Protein AF-A0A8C8B4R5-F1 (afdb_monomer_lite)

Foldseek 3Di:
DDDPDDDDPDDPDDPVVVPADDPRDDDDDDPDDDDPDDDDDDDDDDDDVVVVVVVVVVVCVVVVCVDPPNDDDDDPDDDD

Radius of gyration: 30.94 Å; chains: 1; bounding box: 64×30×71 Å

Sequence (80 aa):
MAGRGRGRGQMTFSVEAVGIGKGDALPPPTLQPSPLFPHRAAPLPGGEEGEYMLALKQELRGAMKGLPYFVKPGAPRRGT

InterPro domains:
  IPR024661 DNA-directed RNA polymerase III, subunit Rpc31 [PTHR15367] (1-71)

pLDDT: mean 86.04, std 13.77, range [35.22, 98.25]

Organism: NCBI:txid257818

Structure (mmCIF, N/CA/C/O backbone):
data_AF-A0A8C8B4R5-F1
#
_entry.id   AF-A0A8C8B4R5-F1
#
loop_
_atom_site.group_PDB
_atom_site.id
_atom_site.type_symbol
_atom_site.label_atom_id
_atom_site.label_alt_id
_atom_site.label_comp_id
_atom_site.label_asym_id
_atom_site.label_entity_id
_atom_site.label_seq_id
_atom_site.pdbx_PDB_ins_code
_atom_site.Cartn_x
_atom_si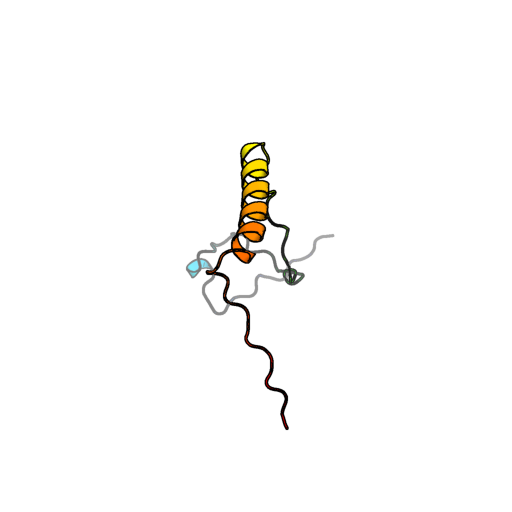te.Cartn_y
_atom_site.Cartn_z
_atom_site.occupancy
_atom_site.B_iso_or_equiv
_atom_site.auth_seq_id
_atom_site.auth_comp_id
_atom_site.auth_asym_id
_atom_site.auth_atom_id
_atom_site.pdbx_PDB_model_num
ATOM 1 N N . MET A 1 1 ? 25.081 -18.445 -42.697 1.00 35.22 1 MET A N 1
ATOM 2 C CA . MET A 1 1 ? 24.153 -18.528 -43.846 1.00 35.22 1 MET A CA 1
ATOM 3 C C . MET A 1 1 ? 23.208 -17.338 -43.749 1.00 35.22 1 MET A C 1
ATOM 5 O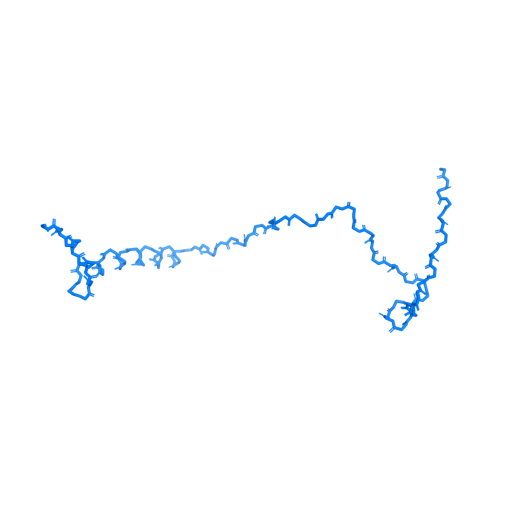 O . MET A 1 1 ? 22.528 -17.203 -42.741 1.00 35.22 1 MET A O 1
ATOM 9 N N . ALA A 1 2 ? 23.291 -16.405 -44.699 1.00 47.72 2 ALA A N 1
ATOM 10 C CA . ALA A 1 2 ? 22.645 -15.096 -44.633 1.00 47.72 2 ALA A CA 1
ATOM 11 C C . ALA A 1 2 ? 21.116 -15.210 -44.776 1.00 47.72 2 ALA A C 1
ATOM 13 O O . ALA A 1 2 ? 20.607 -15.568 -45.838 1.00 47.72 2 ALA A O 1
ATOM 14 N N . GLY A 1 3 ? 20.389 -14.902 -43.700 1.00 48.81 3 GLY A N 1
ATOM 15 C CA . GLY A 1 3 ? 18.935 -14.770 -43.708 1.00 48.81 3 GLY A CA 1
ATOM 16 C C . GLY A 1 3 ? 18.530 -13.513 -44.472 1.00 48.81 3 GLY A C 1
ATOM 17 O O . GLY A 1 3 ? 18.625 -12.400 -43.965 1.00 48.81 3 GLY A O 1
ATOM 18 N N . ARG A 1 4 ? 18.113 -13.704 -45.721 1.00 50.94 4 ARG A N 1
ATOM 19 C CA . ARG A 1 4 ? 17.616 -12.680 -46.643 1.00 50.94 4 ARG A CA 1
ATOM 20 C C . ARG A 1 4 ? 16.302 -12.106 -46.093 1.00 50.94 4 ARG A C 1
ATOM 22 O O . ARG A 1 4 ? 15.244 -12.705 -46.264 1.00 50.94 4 ARG A O 1
ATOM 29 N N . GLY A 1 5 ? 16.384 -10.979 -45.385 1.00 51.41 5 GLY A N 1
ATOM 30 C CA . GLY A 1 5 ? 15.229 -10.277 -44.824 1.00 51.41 5 GLY A CA 1
ATOM 31 C C . GLY A 1 5 ? 14.255 -9.869 -45.926 1.00 51.41 5 GLY A C 1
ATOM 32 O O . GLY A 1 5 ? 14.606 -9.101 -46.821 1.00 51.41 5 GLY A O 1
ATOM 33 N N . ARG A 1 6 ? 13.033 -10.410 -45.883 1.00 56.62 6 ARG A N 1
ATOM 34 C CA . ARG A 1 6 ? 11.924 -9.930 -46.713 1.00 56.62 6 ARG A CA 1
ATOM 35 C C . ARG A 1 6 ? 11.668 -8.468 -46.342 1.00 56.62 6 ARG A C 1
ATOM 37 O O . ARG A 1 6 ? 11.666 -8.130 -45.161 1.00 56.62 6 ARG A O 1
ATOM 44 N N . GLY A 1 7 ? 11.543 -7.617 -47.358 1.00 56.31 7 GLY A N 1
ATOM 45 C CA . GLY A 1 7 ? 11.464 -6.166 -47.216 1.00 56.31 7 GLY A CA 1
ATOM 46 C C . GLY A 1 7 ? 10.427 -5.713 -46.190 1.00 56.31 7 GLY A C 1
ATOM 47 O O . GLY A 1 7 ? 9.392 -6.352 -46.009 1.00 56.31 7 GLY A O 1
ATOM 48 N N . ARG A 1 8 ? 10.732 -4.590 -45.532 1.00 63.66 8 ARG A N 1
ATOM 49 C CA . ARG A 1 8 ? 9.803 -3.836 -44.684 1.00 63.66 8 ARG A CA 1
ATOM 50 C C . ARG A 1 8 ? 8.503 -3.633 -45.471 1.00 63.66 8 ARG A C 1
ATOM 52 O O . ARG A 1 8 ? 8.506 -2.891 -46.453 1.00 63.66 8 ARG A O 1
ATOM 59 N N . GLY A 1 9 ? 7.435 -4.340 -45.100 1.00 70.44 9 GLY A N 1
ATOM 60 C CA . GLY A 1 9 ? 6.121 -4.153 -45.713 1.00 70.44 9 GLY A CA 1
ATOM 61 C C . GLY A 1 9 ? 5.716 -2.687 -45.584 1.00 70.44 9 GLY A C 1
ATOM 62 O O . GLY A 1 9 ? 5.883 -2.100 -44.516 1.00 70.44 9 GLY A O 1
ATOM 63 N N . GLN A 1 10 ? 5.265 -2.075 -46.678 1.00 75.25 10 GLN A N 1
ATOM 64 C CA . GLN A 1 10 ? 4.779 -0.698 -46.640 1.00 75.25 10 GLN A CA 1
ATOM 65 C C . GLN A 1 10 ? 3.514 -0.645 -45.778 1.00 75.25 10 GLN A C 1
ATOM 67 O O . GLN A 1 10 ? 2.574 -1.409 -46.002 1.00 75.25 10 GLN A O 1
ATOM 72 N N . MET A 1 11 ? 3.517 0.233 -44.777 1.00 82.75 11 MET A N 1
ATOM 7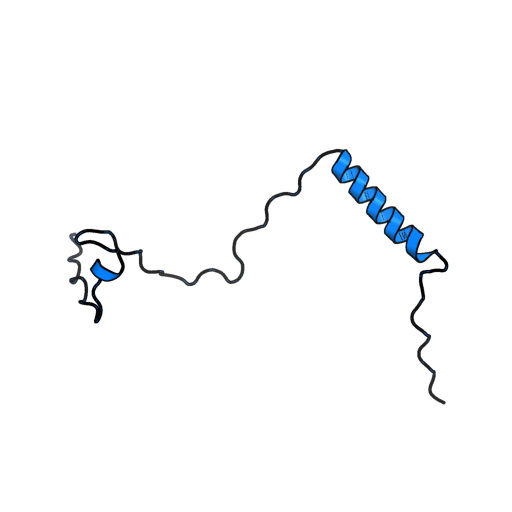3 C CA . MET A 1 11 ? 2.343 0.516 -43.956 1.00 82.75 11 MET A CA 1
ATOM 74 C C . MET A 1 11 ? 1.388 1.429 -44.735 1.00 82.75 11 MET A C 1
ATOM 76 O O . MET A 1 11 ? 1.818 2.223 -45.567 1.00 82.75 11 MET A O 1
ATOM 80 N N . THR A 1 12 ? 0.091 1.367 -44.437 1.00 91.69 12 THR A N 1
ATOM 81 C CA . THR A 1 12 ? -0.917 2.289 -45.001 1.00 91.69 12 THR A CA 1
ATOM 82 C C . THR A 1 12 ? -0.772 3.730 -44.493 1.00 91.69 12 THR A C 1
ATOM 84 O O . THR A 1 12 ? -1.445 4.626 -44.994 1.00 91.69 12 THR A O 1
ATOM 87 N N . PHE A 1 13 ? 0.101 3.961 -43.510 1.00 89.50 13 PHE A N 1
ATOM 88 C CA . PHE A 1 13 ? 0.423 5.265 -42.937 1.00 89.50 13 PHE A CA 1
ATOM 89 C C . PHE A 1 13 ? 1.922 5.577 -43.057 1.00 89.50 13 PHE A C 1
ATOM 91 O O . PHE A 1 13 ? 2.753 4.674 -43.180 1.00 89.50 13 PHE A O 1
ATOM 98 N N . SER A 1 14 ? 2.276 6.865 -42.977 1.00 89.06 14 SER A N 1
ATOM 99 C CA . SER A 1 14 ? 3.675 7.312 -42.985 1.00 89.06 14 SER A CA 1
ATOM 100 C C . SER A 1 14 ? 4.370 6.976 -41.664 1.00 89.06 14 SER A C 1
ATOM 102 O O . SER A 1 14 ? 4.017 7.502 -40.609 1.00 89.06 14 SER A O 1
ATOM 104 N N . VAL A 1 15 ? 5.385 6.115 -41.735 1.00 87.94 15 VAL A N 1
ATOM 105 C CA . VAL A 1 15 ? 6.233 5.733 -40.594 1.00 87.94 15 VAL A CA 1
ATOM 106 C C . VAL A 1 15 ? 7.072 6.924 -40.093 1.00 87.94 15 VAL A C 1
ATOM 108 O O . VAL A 1 15 ? 7.285 7.075 -38.894 1.00 87.94 15 VAL A O 1
ATOM 111 N N . GLU A 1 16 ? 7.458 7.833 -40.991 1.00 89.25 16 GLU A N 1
ATOM 112 C CA . GLU A 1 16 ? 8.194 9.054 -40.636 1.00 89.25 16 GLU A CA 1
ATOM 113 C C . GLU A 1 16 ? 7.313 10.043 -39.860 1.00 89.25 16 GLU A C 1
ATOM 115 O O . GLU A 1 16 ? 7.776 10.679 -38.916 1.00 89.25 16 GLU A O 1
ATOM 120 N N . ALA A 1 17 ? 6.018 10.121 -40.188 1.00 91.06 17 ALA A N 1
ATOM 121 C CA . ALA A 1 17 ? 5.072 10.990 -39.484 1.00 91.06 17 ALA A CA 1
ATOM 122 C C . ALA A 1 17 ? 4.793 10.541 -38.037 1.00 91.06 17 ALA A C 1
ATOM 124 O O . ALA A 1 17 ? 4.394 11.363 -37.215 1.00 91.06 17 ALA A O 1
ATOM 125 N N . VAL A 1 18 ? 5.023 9.262 -37.709 1.00 89.31 18 VAL A N 1
ATOM 126 C CA . VAL A 1 18 ? 4.935 8.735 -36.332 1.00 89.31 18 VAL A CA 1
ATOM 127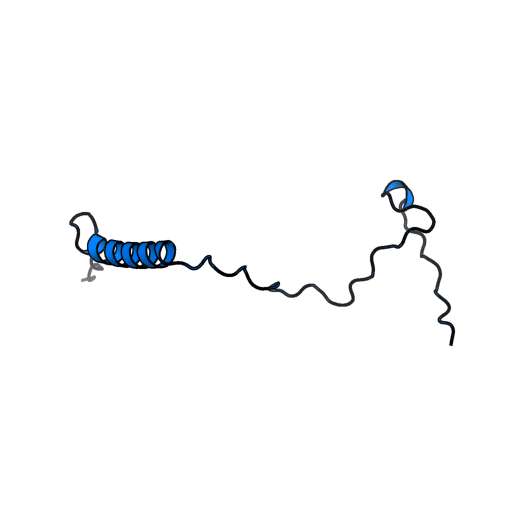 C C . VAL A 1 18 ? 6.272 8.792 -35.581 1.00 89.31 18 VAL A C 1
ATOM 129 O O . VAL A 1 18 ? 6.381 8.257 -34.481 1.00 89.31 18 VAL A O 1
ATOM 132 N N . GLY A 1 19 ? 7.283 9.458 -36.150 1.00 89.88 19 GLY A N 1
ATOM 133 C CA . GLY A 1 19 ? 8.566 9.716 -35.495 1.00 89.88 19 GLY A CA 1
ATOM 134 C C . GLY A 1 19 ? 9.605 8.604 -35.644 1.00 89.88 19 GLY A C 1
ATOM 135 O O . GLY A 1 19 ? 10.597 8.619 -34.924 1.00 89.88 19 GLY A O 1
ATOM 136 N N . ILE A 1 20 ? 9.399 7.649 -36.558 1.00 88.56 20 ILE A N 1
ATOM 137 C CA . ILE A 1 20 ? 10.384 6.610 -36.884 1.00 88.56 20 ILE A CA 1
ATOM 138 C C . ILE A 1 20 ? 11.009 6.968 -38.235 1.00 88.56 20 ILE A C 1
ATOM 140 O O . ILE A 1 20 ? 10.392 6.815 -39.291 1.00 88.56 20 ILE A O 1
ATOM 144 N N . GLY A 1 21 ? 12.236 7.475 -38.202 1.00 87.44 21 GLY A N 1
ATOM 145 C CA . GLY A 1 21 ? 12.967 7.936 -39.371 1.00 87.44 21 GLY A CA 1
ATOM 146 C C . GLY A 1 21 ? 13.483 6.807 -40.262 1.00 87.44 21 GLY A C 1
ATOM 147 O O . GLY A 1 21 ? 13.526 5.619 -39.919 1.00 87.44 21 GLY A O 1
ATOM 148 N N . LYS A 1 22 ? 13.927 7.185 -41.461 1.00 82.31 22 LYS A N 1
ATOM 149 C CA . LYS A 1 22 ? 14.541 6.258 -42.409 1.00 82.31 22 LYS A CA 1
ATOM 150 C C . LYS A 1 22 ? 15.859 5.716 -41.854 1.00 82.31 22 LYS A C 1
ATOM 152 O O . LYS A 1 22 ? 16.858 6.421 -41.796 1.00 82.31 22 LYS A O 1
ATOM 157 N N . GLY A 1 23 ? 15.870 4.424 -41.541 1.00 81.94 23 GLY A N 1
ATOM 158 C CA . GLY A 1 23 ? 17.038 3.750 -40.967 1.00 81.94 23 GLY A CA 1
ATOM 159 C C . GLY A 1 23 ? 16.882 3.437 -39.483 1.00 81.94 23 GLY A C 1
ATOM 160 O O . GLY A 1 23 ? 17.602 2.567 -38.999 1.00 81.94 23 GLY A O 1
ATOM 161 N N . ASP A 1 24 ? 15.890 4.030 -38.815 1.00 85.56 24 ASP A N 1
ATOM 162 C CA . ASP A 1 24 ? 15.610 3.756 -37.412 1.00 85.56 24 ASP A CA 1
ATOM 163 C C . ASP A 1 24 ? 15.164 2.306 -37.205 1.00 85.56 24 ASP A C 1
ATOM 165 O O . ASP A 1 24 ? 14.559 1.650 -38.071 1.00 85.56 24 ASP A O 1
ATOM 169 N N . ALA A 1 25 ? 15.511 1.782 -36.034 1.00 84.94 25 ALA A N 1
ATOM 170 C CA . ALA A 1 25 ? 15.104 0.455 -35.622 1.00 84.94 25 ALA A CA 1
ATOM 171 C C . ALA A 1 25 ? 13.621 0.479 -35.236 1.00 84.94 25 ALA A C 1
ATOM 173 O O . ALA A 1 25 ? 13.209 1.212 -34.339 1.00 84.94 25 ALA A O 1
ATOM 174 N N . LEU A 1 26 ? 12.823 -0.356 -35.903 1.00 86.12 26 LEU A N 1
ATOM 175 C CA . LEU A 1 26 ? 11.459 -0.624 -35.462 1.00 86.12 26 LEU A CA 1
ATOM 176 C C . LEU A 1 26 ? 11.496 -1.372 -34.123 1.00 86.12 26 LEU A C 1
ATOM 178 O O . LEU A 1 26 ? 12.424 -2.159 -33.899 1.00 86.12 26 LEU A O 1
ATOM 182 N N . PRO A 1 27 ? 10.490 -1.173 -33.251 1.00 87.44 27 PRO A N 1
ATOM 183 C CA . PRO A 1 27 ? 10.383 -1.964 -32.039 1.00 87.44 27 PRO A CA 1
ATOM 184 C C . PRO A 1 27 ? 10.345 -3.457 -32.400 1.00 87.44 27 PRO A C 1
ATOM 186 O O . PRO A 1 27 ? 9.736 -3.838 -33.409 1.00 87.44 27 PRO A O 1
ATOM 189 N N . PRO A 1 28 ? 11.016 -4.313 -31.614 1.00 88.06 28 PRO A N 1
ATOM 190 C CA . PRO A 1 28 ? 11.064 -5.734 -31.901 1.00 88.06 28 PRO A CA 1
ATOM 191 C C . PRO A 1 28 ? 9.656 -6.344 -31.823 1.00 88.06 28 PRO A C 1
ATOM 193 O O . PRO A 1 28 ? 8.840 -5.913 -31.003 1.00 88.06 28 PRO A O 1
ATOM 196 N N . PRO A 1 29 ? 9.360 -7.367 -32.641 1.00 88.81 29 PRO A N 1
ATOM 197 C CA . PRO A 1 29 ? 8.098 -8.080 -32.536 1.00 88.81 29 PRO A CA 1
ATOM 198 C C . PRO A 1 29 ? 8.016 -8.809 -31.189 1.00 88.81 29 PRO A C 1
ATOM 200 O O . PRO A 1 29 ? 8.951 -9.498 -30.777 1.00 88.81 29 PRO A O 1
ATOM 203 N N . THR A 1 30 ? 6.879 -8.689 -30.509 1.00 90.62 30 THR A N 1
ATOM 204 C CA . THR A 1 30 ? 6.573 -9.464 -29.305 1.00 90.62 30 THR A CA 1
ATOM 205 C C . THR A 1 30 ? 6.280 -10.914 -29.688 1.00 90.62 30 THR A C 1
ATOM 207 O O . THR A 1 30 ? 5.293 -11.204 -30.358 1.00 90.62 30 THR A O 1
ATOM 210 N N . LEU A 1 31 ? 7.147 -11.840 -29.266 1.00 90.75 31 LEU A N 1
ATOM 211 C CA . LEU A 1 31 ? 6.994 -13.276 -29.552 1.00 90.75 31 LEU A CA 1
ATOM 212 C C . LEU A 1 31 ? 6.017 -13.983 -28.598 1.00 90.75 31 LEU A C 1
ATOM 214 O O . LEU A 1 31 ? 5.414 -14.985 -28.969 1.00 90.75 31 LEU A O 1
ATOM 218 N N . GLN A 1 32 ? 5.863 -13.469 -27.377 1.00 92.31 32 GLN A N 1
ATOM 219 C CA . GLN A 1 32 ? 4.990 -14.012 -26.336 1.00 92.31 32 GLN A CA 1
ATOM 220 C C . GLN A 1 32 ? 4.259 -12.852 -25.640 1.00 92.31 32 GLN A C 1
ATOM 222 O O . GLN A 1 32 ? 4.873 -11.798 -25.445 1.00 92.31 32 GLN A O 1
ATOM 227 N N . PRO A 1 33 ? 2.972 -13.003 -25.265 1.00 93.31 33 PRO A N 1
ATOM 228 C CA . PRO A 1 33 ? 2.277 -11.989 -24.481 1.00 93.31 33 PRO A CA 1
ATOM 229 C C . PRO A 1 33 ? 2.940 -11.795 -23.115 1.00 93.31 33 PRO A C 1
ATOM 231 O O . PRO A 1 33 ? 3.494 -12.735 -22.537 1.00 93.31 33 PRO A O 1
ATOM 234 N N . SER A 1 34 ? 2.837 -10.578 -22.582 1.00 89.62 34 SER A N 1
ATOM 235 C CA . SER A 1 34 ? 3.265 -10.279 -21.217 1.00 89.62 34 SER A CA 1
ATOM 236 C C . SER A 1 34 ? 2.579 -11.221 -20.217 1.00 89.62 34 SER A C 1
ATOM 238 O O . SER A 1 34 ? 1.408 -11.566 -20.403 1.00 89.62 34 SER A O 1
ATOM 240 N N . PRO A 1 35 ? 3.278 -11.647 -19.153 1.00 92.06 35 PRO A N 1
ATOM 241 C CA . PRO A 1 35 ? 2.689 -12.515 -18.142 1.00 92.06 35 PRO A CA 1
ATOM 242 C C . PRO A 1 35 ? 1.512 -11.820 -17.449 1.00 92.06 35 PRO A C 1
ATOM 244 O O . PRO A 1 35 ? 1.523 -10.604 -17.264 1.00 92.06 35 PRO A O 1
ATOM 247 N N . LEU A 1 36 ? 0.523 -12.606 -17.010 1.00 95.50 36 LEU A N 1
ATOM 248 C CA . LEU A 1 36 ? -0.655 -12.095 -16.294 1.00 95.50 36 LEU A CA 1
ATOM 249 C C . LEU A 1 36 ? -0.279 -11.332 -15.011 1.00 95.50 36 LEU A C 1
ATOM 251 O O . LEU A 1 36 ? -0.942 -10.364 -14.651 1.00 95.50 36 LEU A O 1
ATOM 255 N N . PHE A 1 37 ? 0.800 -11.755 -14.345 1.00 92.62 37 PHE A N 1
ATOM 256 C CA . PHE A 1 37 ? 1.341 -11.101 -13.158 1.00 92.62 37 PHE A CA 1
ATOM 257 C C . PHE A 1 37 ? 2.816 -10.745 -13.393 1.00 92.62 37 PHE A C 1
ATOM 259 O O . PHE A 1 37 ? 3.652 -11.653 -13.463 1.00 92.62 37 PHE A O 1
ATOM 266 N N . PRO A 1 38 ? 3.155 -9.453 -13.549 1.00 89.56 38 PRO A N 1
ATOM 267 C CA . PRO A 1 38 ? 4.539 -9.010 -13.672 1.00 89.56 38 PRO A CA 1
ATOM 268 C C . PRO A 1 38 ? 5.291 -9.143 -12.333 1.00 89.56 38 PRO A C 1
ATOM 270 O O . PRO A 1 38 ? 4.747 -9.583 -11.321 1.00 89.56 38 PRO A O 1
ATOM 273 N N . HIS A 1 39 ? 6.579 -8.807 -12.346 1.00 86.75 39 HIS A N 1
ATOM 274 C CA . HIS A 1 39 ? 7.519 -9.048 -11.245 1.00 86.75 39 HIS A CA 1
ATOM 275 C C . HIS A 1 39 ? 7.115 -8.395 -9.907 1.00 86.75 39 HIS A C 1
ATOM 277 O O . HIS A 1 39 ? 6.294 -7.482 -9.843 1.00 86.75 39 HIS A O 1
ATOM 283 N N . ARG A 1 40 ? 7.721 -8.894 -8.822 1.00 83.75 40 ARG A N 1
ATOM 284 C CA . ARG A 1 40 ? 7.332 -8.631 -7.427 1.00 83.75 40 ARG A CA 1
ATOM 285 C C . ARG A 1 40 ? 7.571 -7.186 -6.973 1.00 83.75 40 ARG A C 1
ATOM 287 O O . ARG A 1 40 ? 8.491 -6.520 -7.436 1.00 83.75 40 ARG A O 1
ATOM 294 N N . ALA A 1 41 ? 6.761 -6.762 -6.000 1.00 88.31 41 ALA A N 1
ATOM 295 C CA . ALA A 1 41 ? 6.896 -5.485 -5.305 1.00 88.31 41 ALA A CA 1
ATOM 296 C C . ALA A 1 41 ? 8.238 -5.361 -4.558 1.00 88.31 41 ALA A C 1
ATOM 298 O O . ALA A 1 41 ? 8.843 -6.364 -4.171 1.00 88.31 41 ALA A O 1
ATOM 299 N N . ALA A 1 42 ? 8.676 -4.117 -4.349 1.00 92.00 42 ALA A N 1
ATOM 300 C CA . ALA A 1 42 ? 9.907 -3.804 -3.633 1.00 92.00 42 ALA A CA 1
ATOM 301 C C . ALA A 1 42 ? 9.862 -4.279 -2.162 1.00 92.00 42 ALA A C 1
ATOM 303 O O . ALA A 1 42 ? 8.775 -4.334 -1.575 1.00 92.00 42 ALA A O 1
ATOM 304 N N . PRO A 1 43 ? 11.020 -4.602 -1.552 1.00 92.31 43 PRO A N 1
ATOM 305 C CA . PRO A 1 43 ? 11.091 -4.936 -0.133 1.00 92.31 43 PRO A CA 1
ATOM 306 C C . PRO A 1 43 ? 10.571 -3.793 0.744 1.00 92.31 43 PRO A C 1
ATOM 308 O O . PRO A 1 43 ? 10.767 -2.619 0.428 1.00 92.31 43 PRO A O 1
ATOM 311 N N . LEU A 1 44 ? 9.932 -4.140 1.863 1.00 89.69 44 LEU A N 1
ATOM 312 C CA . LEU A 1 44 ? 9.554 -3.148 2.867 1.00 89.69 44 LEU A CA 1
ATOM 313 C C . LEU A 1 44 ? 10.813 -2.575 3.540 1.00 89.69 44 LEU A C 1
ATOM 315 O O . LEU A 1 44 ? 11.776 -3.322 3.741 1.00 89.69 44 LEU A O 1
ATOM 319 N N . PRO A 1 45 ? 10.814 -1.280 3.905 1.00 87.44 45 PRO A N 1
ATOM 320 C CA . PRO A 1 45 ? 11.899 -0.710 4.691 1.00 87.44 45 PRO A CA 1
ATOM 321 C C . PRO A 1 45 ? 11.968 -1.417 6.050 1.00 87.44 45 PRO A C 1
ATOM 323 O O . PRO A 1 45 ? 10.954 -1.560 6.734 1.00 87.44 45 PRO A O 1
ATOM 326 N N . GLY A 1 46 ? 13.160 -1.896 6.407 1.00 87.94 46 GLY A N 1
ATOM 327 C CA . GLY A 1 46 ? 13.435 -2.479 7.721 1.00 87.94 46 GLY A CA 1
ATOM 328 C C . GLY A 1 46 ? 13.835 -1.422 8.752 1.00 87.94 46 GLY A C 1
ATOM 329 O O . GLY A 1 46 ? 14.019 -0.254 8.411 1.00 87.94 46 GLY A O 1
ATOM 330 N N . GLY A 1 47 ? 14.010 -1.855 10.001 1.00 95.44 47 GLY A N 1
ATOM 331 C CA . GLY A 1 47 ? 14.497 -1.022 11.101 1.00 95.44 47 GLY A CA 1
ATOM 332 C C . GLY A 1 47 ? 13.575 -1.031 12.317 1.00 95.44 47 GLY A C 1
ATOM 333 O O . GLY A 1 47 ? 12.381 -1.320 12.212 1.00 95.44 47 GLY A O 1
ATOM 334 N N . GLU A 1 48 ? 14.142 -0.675 13.469 1.00 96.50 48 GLU A N 1
ATOM 335 C CA . GLU A 1 48 ? 13.470 -0.735 14.774 1.00 96.50 48 GLU A CA 1
ATOM 336 C C . GLU A 1 48 ? 12.184 0.101 14.814 1.00 96.50 48 GLU A C 1
ATOM 338 O O . GLU A 1 48 ? 11.173 -0.342 15.351 1.00 96.50 48 GLU A O 1
ATOM 343 N N . GLU A 1 49 ? 12.178 1.284 14.191 1.00 95.19 49 GLU A N 1
ATOM 344 C CA . GLU A 1 49 ? 10.997 2.157 14.142 1.00 95.19 49 GLU A CA 1
ATOM 345 C C . GLU A 1 49 ? 9.822 1.499 13.398 1.00 95.19 49 GLU A C 1
ATOM 347 O O . GLU A 1 49 ? 8.676 1.538 13.858 1.00 95.19 49 GLU A O 1
ATOM 352 N N . GLY A 1 50 ? 10.100 0.853 12.261 1.00 95.06 50 GLY A N 1
ATOM 353 C CA . GLY A 1 50 ? 9.083 0.167 11.464 1.00 95.06 50 GLY A CA 1
ATOM 354 C C . GLY A 1 50 ? 8.507 -1.048 12.191 1.00 95.06 50 GLY A C 1
ATOM 355 O O . GLY A 1 50 ? 7.294 -1.273 12.167 1.00 95.06 50 GLY A O 1
ATOM 356 N N . GLU A 1 51 ? 9.362 -1.798 12.882 1.00 95.44 51 GLU A N 1
ATOM 357 C CA . GLU A 1 51 ? 8.966 -2.946 13.699 1.00 95.44 51 GLU A CA 1
ATOM 358 C C . G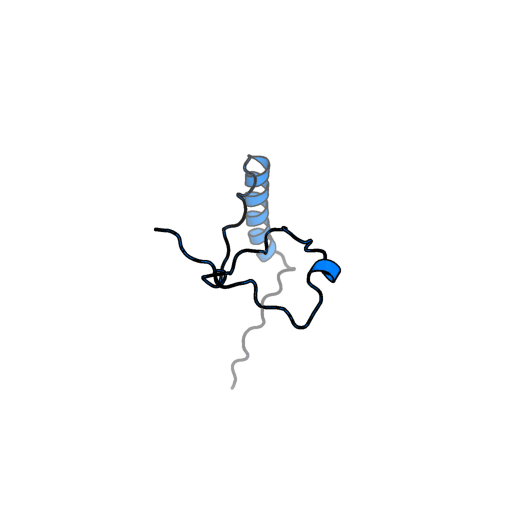LU A 1 51 ? 8.147 -2.518 14.920 1.00 95.44 51 GLU A C 1
ATOM 360 O O . GLU A 1 51 ? 7.089 -3.097 15.187 1.00 95.44 51 GLU A O 1
ATOM 365 N N . TYR A 1 52 ? 8.567 -1.451 15.603 1.00 96.69 52 TYR A N 1
ATOM 366 C CA . TYR A 1 52 ? 7.832 -0.862 16.718 1.00 96.69 52 TYR A CA 1
ATOM 367 C C . TYR A 1 52 ? 6.431 -0.418 16.290 1.00 96.69 52 TYR A C 1
ATOM 369 O O . TYR A 1 52 ? 5.430 -0.806 16.896 1.00 96.69 52 TYR A O 1
ATOM 377 N N . MET A 1 53 ? 6.333 0.345 15.199 1.00 97.19 53 MET A N 1
ATOM 378 C CA . MET A 1 53 ? 5.046 0.831 14.708 1.00 97.19 53 MET A CA 1
ATOM 379 C C . MET A 1 53 ? 4.139 -0.319 14.245 1.00 97.19 53 MET A C 1
ATOM 381 O O . MET A 1 53 ? 2.916 -0.263 14.423 1.00 97.19 53 MET A O 1
ATOM 385 N N . LEU A 1 54 ? 4.714 -1.395 13.693 1.00 96.50 54 LEU A N 1
ATOM 386 C CA . LEU A 1 54 ? 3.974 -2.603 13.340 1.00 96.50 54 LEU A CA 1
ATOM 387 C C . LEU A 1 54 ? 3.402 -3.307 14.578 1.00 96.50 54 LEU A C 1
ATOM 389 O O . LEU A 1 54 ? 2.230 -3.694 14.549 1.00 96.50 54 LEU A O 1
ATOM 393 N N . ALA A 1 55 ? 4.190 -3.459 15.644 1.00 96.94 55 ALA A N 1
ATOM 394 C CA . ALA A 1 55 ? 3.731 -4.039 16.904 1.00 96.94 55 ALA A CA 1
ATOM 395 C C . ALA A 1 55 ? 2.613 -3.188 17.527 1.00 96.94 55 ALA A C 1
ATOM 397 O O . ALA A 1 55 ? 1.512 -3.690 17.768 1.00 96.94 55 ALA A O 1
ATOM 398 N N . LEU A 1 56 ? 2.831 -1.875 17.647 1.00 98.06 56 LEU A N 1
ATOM 399 C CA . LEU A 1 56 ? 1.856 -0.937 18.206 1.00 98.06 56 LEU A CA 1
ATOM 400 C C . LEU A 1 56 ? 0.519 -0.974 17.451 1.00 98.06 56 LEU A C 1
ATOM 402 O O . LEU A 1 56 ? -0.557 -1.024 18.049 1.00 98.06 56 LEU A O 1
ATOM 406 N N . LYS A 1 57 ? 0.557 -1.015 16.116 1.00 98.06 57 LYS A N 1
ATOM 407 C CA . LYS A 1 57 ? -0.651 -1.146 15.290 1.00 98.06 57 LYS A CA 1
ATOM 408 C C . LYS A 1 57 ? -1.449 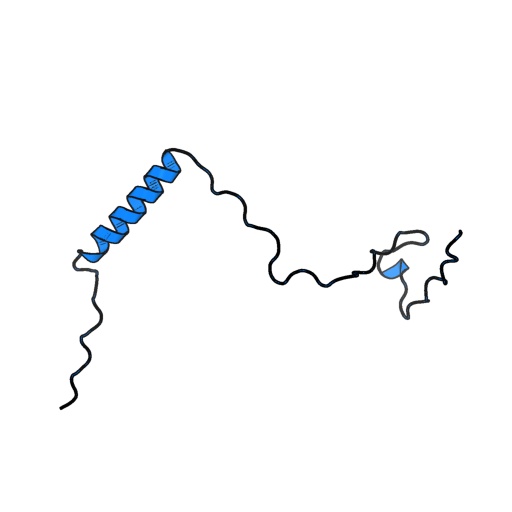-2.414 15.622 1.00 98.06 57 LYS A C 1
ATOM 410 O O . LYS A 1 57 ? -2.684 -2.387 15.587 1.00 98.06 57 LYS A O 1
ATOM 415 N N . GLN A 1 58 ? -0.773 -3.533 15.882 1.00 98.19 58 GLN A N 1
ATOM 416 C CA . GLN A 1 58 ? -1.429 -4.802 16.214 1.00 98.19 58 GLN A CA 1
ATOM 417 C C . GLN A 1 58 ? -2.083 -4.746 17.596 1.00 98.19 58 GLN A C 1
ATOM 419 O O . GLN A 1 58 ? -3.243 -5.146 17.728 1.00 98.19 58 GLN A O 1
ATOM 424 N N . GLU A 1 59 ? -1.388 -4.187 18.586 1.00 98.25 59 GLU A N 1
ATOM 425 C CA . GLU A 1 59 ? -1.920 -3.976 19.934 1.00 98.25 59 GLU A CA 1
ATOM 426 C C . GLU A 1 59 ? -3.159 -3.085 19.912 1.00 98.25 59 GLU A C 1
ATOM 428 O O . GLU A 1 59 ? -4.204 -3.465 20.441 1.00 98.25 59 GLU A O 1
ATOM 433 N N . LEU A 1 60 ? -3.090 -1.949 19.208 1.00 98.19 60 LEU A N 1
ATOM 434 C CA . LEU A 1 60 ? -4.221 -1.036 19.060 1.00 98.19 60 LEU A CA 1
ATOM 435 C C . LEU A 1 60 ? -5.420 -1.730 18.414 1.00 98.19 60 LEU A C 1
ATOM 437 O O . LEU A 1 60 ? -6.537 -1.623 18.917 1.00 98.19 60 LEU A O 1
ATOM 441 N N . ARG A 1 61 ? -5.211 -2.513 17.348 1.00 97.38 61 ARG A N 1
ATOM 442 C CA . ARG A 1 61 ? -6.291 -3.302 16.733 1.00 97.38 61 ARG A CA 1
ATOM 443 C C . ARG A 1 61 ? -6.950 -4.250 17.739 1.00 97.38 61 ARG A C 1
ATOM 445 O O . ARG A 1 61 ? -8.162 -4.457 17.662 1.00 97.38 61 ARG A O 1
ATOM 452 N N . GLY A 1 62 ? -6.172 -4.861 18.630 1.00 96.44 62 GLY A N 1
ATOM 453 C CA . GLY A 1 62 ? -6.682 -5.715 19.701 1.00 96.44 62 GLY A CA 1
ATOM 454 C C . GLY A 1 62 ? -7.485 -4.919 20.728 1.00 96.44 62 GLY A C 1
ATOM 455 O O . GLY A 1 62 ? -8.662 -5.206 20.944 1.00 96.44 62 GLY A O 1
ATOM 456 N N . ALA A 1 63 ? -6.872 -3.881 21.296 1.00 97.50 63 ALA A N 1
ATOM 457 C CA . ALA A 1 63 ? -7.455 -3.034 22.332 1.00 97.50 63 ALA A CA 1
ATOM 458 C C . ALA A 1 63 ? -8.761 -2.366 21.876 1.00 97.50 63 ALA A C 1
ATOM 460 O O . ALA A 1 63 ? -9.748 -2.355 22.611 1.00 97.50 63 ALA A O 1
ATOM 461 N N . MET A 1 64 ? -8.811 -1.885 20.630 1.00 97.69 64 MET A N 1
ATOM 462 C CA . MET A 1 64 ? -9.985 -1.204 20.080 1.00 97.69 64 MET A CA 1
ATOM 463 C C . MET A 1 64 ? -11.236 -2.087 20.043 1.00 97.69 64 MET A C 1
ATOM 465 O O . MET A 1 64 ? -12.339 -1.565 20.169 1.00 97.69 64 MET A O 1
ATOM 469 N N . LYS A 1 65 ? -11.099 -3.416 19.934 1.00 95.38 65 LYS A N 1
ATOM 470 C CA . LYS A 1 65 ? -12.248 -4.341 19.974 1.00 95.38 65 LYS A CA 1
ATOM 471 C C . LYS A 1 65 ? -12.888 -4.457 21.361 1.00 95.38 65 LYS A C 1
ATOM 473 O O . LYS A 1 65 ? -14.021 -4.924 21.459 1.00 95.38 65 LYS A O 1
ATOM 478 N N . GLY A 1 66 ? -12.164 -4.082 22.417 1.00 95.31 66 GLY A N 1
ATOM 479 C CA . GLY A 1 66 ? -12.661 -4.054 23.794 1.00 95.31 66 GLY A CA 1
ATOM 480 C C . GLY A 1 66 ? -13.326 -2.733 24.184 1.00 95.31 66 GLY A C 1
ATOM 481 O O . GLY A 1 66 ? -13.951 -2.659 25.238 1.00 95.31 66 GLY A O 1
ATOM 482 N N . LEU A 1 67 ? -13.207 -1.692 23.355 1.00 95.75 67 LEU A N 1
ATOM 483 C CA . LEU A 1 67 ? -13.795 -0.384 23.634 1.00 95.75 67 LEU A CA 1
ATOM 484 C C . LEU A 1 67 ? -15.319 -0.395 23.433 1.00 95.75 67 LEU A C 1
ATOM 486 O O . LEU A 1 67 ? -15.820 -1.105 22.557 1.00 95.75 67 LEU A O 1
ATOM 490 N N . PRO A 1 68 ? -16.068 0.458 24.158 1.00 96.06 68 PRO A N 1
ATOM 491 C CA . PRO A 1 68 ? -17.525 0.563 24.016 1.00 96.06 68 PRO A CA 1
ATOM 492 C C . PRO A 1 68 ? -17.965 1.023 22.617 1.00 96.06 68 PRO A C 1
ATOM 494 O O . PRO A 1 68 ? -19.115 0.835 22.233 1.00 96.06 68 PRO A O 1
ATOM 497 N N . TYR A 1 69 ? -17.046 1.598 21.839 1.00 95.38 69 TYR A N 1
ATOM 498 C CA . TYR A 1 69 ? -17.280 2.041 20.467 1.00 95.38 69 TYR A CA 1
ATOM 499 C C . TYR A 1 69 ? -17.239 0.897 19.438 1.00 95.38 69 TYR A C 1
ATOM 501 O O . TYR A 1 69 ? -17.607 1.100 18.281 1.00 95.38 69 TYR A O 1
ATOM 509 N N . PHE A 1 70 ? -16.810 -0.311 19.824 1.00 95.88 70 PHE A N 1
ATOM 510 C CA . PHE A 1 70 ? -16.811 -1.478 18.943 1.00 95.88 70 PHE A CA 1
ATOM 511 C C . PHE A 1 70 ? -18.199 -2.134 18.902 1.00 95.88 70 PHE A C 1
ATOM 513 O O . PHE A 1 70 ? -18.488 -3.101 19.611 1.00 95.88 70 PHE A O 1
ATOM 520 N N . VAL A 1 71 ? -19.079 -1.594 18.057 1.00 94.19 71 VAL A N 1
ATOM 521 C CA . VAL A 1 71 ? -20.436 -2.121 17.863 1.00 94.19 71 VAL A CA 1
ATOM 522 C C . VAL A 1 71 ? -20.374 -3.493 17.186 1.00 94.19 71 VAL A C 1
ATOM 524 O O . VAL A 1 71 ? -19.876 -3.633 16.067 1.00 94.19 71 VAL A O 1
ATOM 527 N N . LYS A 1 72 ? -20.893 -4.522 17.864 1.00 90.75 72 LYS A N 1
ATOM 528 C CA . LYS A 1 72 ? -20.964 -5.885 17.323 1.00 90.75 72 LYS A CA 1
ATOM 529 C C . LYS A 1 72 ? -22.166 -6.029 16.381 1.00 90.75 72 LYS A C 1
ATOM 531 O O . LYS A 1 72 ? -23.206 -5.423 16.642 1.00 90.75 72 LYS A O 1
ATOM 536 N N . PRO A 1 73 ? -22.067 -6.862 15.329 1.00 90.12 73 PRO A N 1
ATOM 537 C CA . PRO A 1 73 ? -23.227 -7.232 14.527 1.00 90.12 73 PRO A CA 1
ATOM 538 C C . PRO A 1 73 ? -24.351 -7.787 15.411 1.00 90.12 73 PRO A C 1
ATOM 540 O O . PRO A 1 73 ? -24.090 -8.537 16.356 1.00 90.12 73 PRO A O 1
ATOM 543 N N . GLY A 1 74 ? -25.597 -7.418 15.106 1.00 86.19 74 GLY A N 1
ATOM 544 C CA . GLY A 1 74 ? -26.767 -7.943 15.808 1.00 86.19 74 GLY A CA 1
ATOM 545 C C . GLY A 1 74 ? -26.887 -9.460 15.647 1.00 86.19 74 GLY A C 1
ATOM 546 O O . GLY A 1 74 ? -26.519 -10.014 14.609 1.00 86.19 74 GLY A O 1
ATOM 547 N N . ALA A 1 75 ? -27.406 -10.141 16.671 1.00 83.38 75 ALA A N 1
ATOM 548 C CA . ALA A 1 75 ? -27.672 -11.572 16.576 1.00 83.38 75 ALA A CA 1
ATOM 549 C C . ALA A 1 75 ? -28.701 -11.843 15.461 1.00 83.38 75 ALA A C 1
ATOM 551 O O . ALA A 1 75 ? -29.679 -11.094 15.346 1.00 83.38 75 ALA A O 1
ATOM 552 N N . PRO A 1 76 ? -28.522 -12.902 14.649 1.00 81.88 76 PRO A N 1
ATOM 553 C CA . PRO A 1 76 ? -29.525 -13.275 13.664 1.00 81.88 76 PRO A CA 1
ATOM 554 C C . PRO A 1 76 ? -30.844 -13.565 14.388 1.00 81.88 76 PRO A C 1
ATOM 556 O O . PRO A 1 76 ? -30.872 -14.320 15.365 1.00 81.88 76 PRO A O 1
ATOM 559 N N . ARG A 1 77 ? -31.943 -12.945 13.933 1.00 79.75 77 ARG A N 1
ATOM 560 C CA . ARG A 1 77 ? -33.277 -13.233 14.476 1.00 79.75 77 ARG A CA 1
ATOM 561 C C . ARG A 1 77 ? -33.558 -14.717 14.266 1.00 79.75 77 ARG A C 1
ATOM 563 O O . ARG A 1 77 ? -33.577 -15.180 13.129 1.00 79.75 77 ARG A O 1
ATOM 570 N N . ARG A 1 78 ? -33.799 -15.456 15.353 1.00 75.75 78 ARG A N 1
ATOM 571 C CA . ARG A 1 78 ? -34.386 -16.794 15.244 1.00 75.75 78 ARG A CA 1
ATOM 572 C C . ARG A 1 78 ? -35.824 -16.603 14.773 1.00 75.75 78 ARG A C 1
ATOM 574 O O . ARG A 1 78 ? -36.614 -15.981 15.479 1.00 75.75 78 ARG A O 1
ATOM 581 N N . GLY A 1 79 ? -36.114 -17.049 13.555 1.00 75.69 79 GLY A N 1
ATOM 582 C CA . GLY A 1 79 ? -37.483 -17.142 13.065 1.00 75.69 79 GLY A CA 1
ATOM 583 C C . GLY A 1 79 ? -38.226 -18.197 13.875 1.00 75.69 79 GLY A C 1
ATOM 584 O O . GLY A 1 79 ? -37.768 -19.335 13.960 1.00 75.69 79 GLY A O 1
ATOM 585 N N . THR A 1 80 ? -39.299 -17.766 14.529 1.00 54.62 80 THR A N 1
ATOM 586 C CA . THR A 1 80 ? -40.384 -18.611 15.039 1.00 54.62 80 THR A CA 1
ATOM 587 C C . THR A 1 80 ? -41.329 -18.960 13.907 1.00 54.62 80 THR A C 1
ATOM 589 O O . THR A 1 80 ? -41.613 -18.020 13.126 1.00 54.62 80 THR A O 1
#

Secondary structure (DSSP, 8-state):
----PPP-PPPSS-TTTTT--TTPPPPPP-SSPPPSS-SPPPPPP-SHHHHHHHHHHHHHHHHHTTSTT-PPPPPPP---